Protein AF-A0A2N3CG11-F1 (afdb_monomer)

Solvent-accessible surface area (backbone atoms only — not comparable to full-atom values): 8749 Å² total; per-residue (Å²): 135,83,74,78,97,60,82,81,79,56,89,80,40,38,67,48,102,52,57,43,75,85,62,63,91,71,88,85,71,67,80,48,59,42,81,50,96,24,48,89,48,48,14,12,85,37,55,72,36,34,78,72,66,59,41,52,73,60,90,55,29,26,50,48,26,38,57,56,96,90,48,98,60,67,46,49,39,89,85,48,89,62,59,44,24,61,71,69,74,86,87,80,94,65,51,78,73,48,74,42,80,90,81,72,44,75,39,61,75,48,59,36,56,27,49,65,38,73,29,68,81,87,79,85,89,41,74,92,73,79,46,81,87,84,127

pLDDT: mean 83.87, std 16.81, range [27.7, 98.44]

Sequence (135 aa):
MTGPLHDPLRPGEVELGFDPGDRADAGLAFIGRIRSPWSPGDCPHNVAEARERDGLGSRRRDIIRQSPRHDPGTRGVFALRSPVRPNPVGLSLVRIVSIDAAAGVVEIDATDAFDGTPLLDIKPWKPGADVLPNV

Radius of gyration: 17.0 Å; Cα contacts (8 Å, |Δi|>4): 204; chains: 1; bounding box: 35×49×46 Å

Secondary structure (DSSP, 8-state):
-PPPSSPPPPTT-EE-SS-GGGG-SS-----EE---S--TT---SSTTGGGT----------EEEE--TTSSS-EEGGGS--S-SSS--------EEEEETTTTEEEES---SPTTPEE-------HHHHS-S--

Nearest PDB structures (foldseek):
  3okx-assembly1_B  TM=7.322E-01  e=5.668E-06  Rhodopseudomonas palustris CGA009
  3okx-assembly1_A  TM=6.830E-01  e=7.296E-06  Rhodopseudomonas palustris CGA009
  2nv4-assembly1_B  TM=8.373E-01  e=2.203E-04  Archaeoglobus fulgidus

Structure (mmCIF, N/CA/C/O backbone):
data_AF-A0A2N3CG11-F1
#
_entry.id   AF-A0A2N3CG11-F1
#
loop_
_atom_site.group_PDB
_atom_site.id
_atom_site.type_symbol
_atom_site.label_atom_id
_atom_site.label_alt_id
_atom_site.label_comp_id
_atom_site.label_asym_id
_atom_site.label_entity_id
_atom_site.label_seq_id
_atom_site.pdbx_PDB_ins_code
_atom_site.Cartn_x
_atom_site.Cartn_y
_atom_site.Cartn_z
_atom_site.occupancy
_atom_site.B_iso_or_equiv
_atom_site.auth_seq_id
_atom_site.auth_comp_id
_atom_site.auth_asym_id
_atom_site.auth_atom_id
_atom_site.pdbx_PDB_model_num
ATOM 1 N N . MET A 1 1 ? -12.115 -24.108 20.792 1.00 35.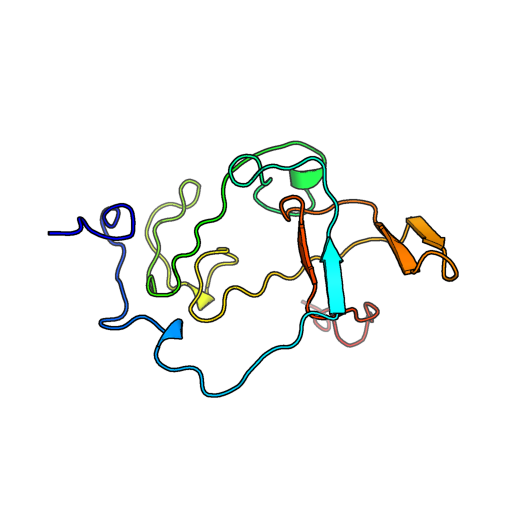19 1 MET A N 1
ATOM 2 C CA . MET A 1 1 ? -12.270 -22.672 21.095 1.00 35.19 1 MET A CA 1
ATOM 3 C C . MET A 1 1 ? -11.052 -21.976 20.521 1.00 35.19 1 MET A C 1
ATOM 5 O O . MET A 1 1 ? -9.958 -22.227 21.005 1.00 35.19 1 MET A O 1
ATOM 9 N N . THR A 1 2 ? -11.202 -21.220 19.439 1.00 40.03 2 THR A N 1
ATOM 10 C CA . THR A 1 2 ? -10.116 -20.396 18.894 1.00 40.03 2 THR A CA 1
ATOM 11 C C . THR A 1 2 ? -10.041 -19.099 19.693 1.00 40.03 2 THR A C 1
ATOM 13 O O . THR A 1 2 ? -11.079 -18.493 19.955 1.00 40.03 2 THR A O 1
ATOM 16 N N . GLY A 1 3 ? -8.836 -18.689 20.099 1.00 37.09 3 GLY A N 1
ATOM 17 C CA . GLY A 1 3 ? -8.618 -17.345 20.640 1.00 37.09 3 GLY A CA 1
ATOM 18 C C . GLY A 1 3 ? -8.896 -16.263 19.584 1.00 37.09 3 GLY A C 1
ATOM 19 O O . GLY A 1 3 ? -9.133 -16.601 18.419 1.00 37.09 3 GLY A O 1
ATOM 20 N N . PRO A 1 4 ? -8.874 -14.972 19.960 1.00 48.78 4 PRO A N 1
ATOM 21 C CA . PRO A 1 4 ? -9.016 -13.892 18.990 1.00 48.78 4 PRO A CA 1
ATOM 22 C C . PRO A 1 4 ? -7.931 -14.002 17.909 1.00 48.78 4 PRO A C 1
ATOM 24 O O . PRO A 1 4 ? -6.776 -14.304 18.201 1.00 48.78 4 PRO A O 1
ATOM 27 N N . LEU A 1 5 ? -8.309 -13.746 16.653 1.00 57.00 5 LEU A N 1
ATOM 28 C CA . LEU A 1 5 ? -7.417 -13.818 15.485 1.00 57.00 5 LEU A CA 1
ATOM 29 C C . LEU A 1 5 ? -6.293 -12.764 15.505 1.00 57.00 5 LEU A C 1
ATOM 31 O O . LEU A 1 5 ? -5.372 -12.826 14.688 1.00 57.00 5 LEU A O 1
ATOM 35 N N . HIS A 1 6 ? -6.385 -11.785 16.406 1.00 65.75 6 HIS A N 1
ATOM 36 C CA . HIS A 1 6 ? -5.568 -10.581 16.437 1.00 65.75 6 HIS A CA 1
ATOM 37 C C . HIS A 1 6 ? -5.262 -10.138 17.871 1.00 65.75 6 HIS A C 1
ATOM 39 O O . HIS A 1 6 ? -6.012 -10.445 18.800 1.00 65.75 6 HIS A O 1
ATOM 45 N N . ASP A 1 7 ? -4.186 -9.361 18.022 1.00 71.88 7 ASP A N 1
ATOM 46 C CA . ASP A 1 7 ? -3.831 -8.698 19.278 1.00 71.88 7 ASP A CA 1
ATOM 47 C C . ASP A 1 7 ? -4.979 -7.812 19.797 1.00 71.88 7 ASP A C 1
ATOM 49 O O . ASP A 1 7 ? -5.669 -7.173 18.990 1.00 71.88 7 ASP A O 1
ATOM 53 N N . PRO A 1 8 ? -5.168 -7.712 21.128 1.00 82.75 8 PRO A N 1
ATOM 54 C CA . PRO A 1 8 ? -6.180 -6.842 21.719 1.00 82.75 8 PRO A CA 1
ATOM 55 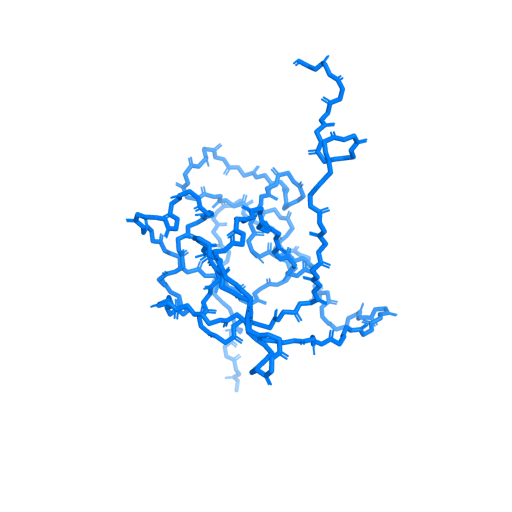C C . PRO A 1 8 ? -5.949 -5.371 21.350 1.00 82.75 8 PRO A C 1
ATOM 57 O O . PRO A 1 8 ? -4.815 -4.927 21.159 1.00 82.75 8 PRO A O 1
ATOM 60 N N . LEU A 1 9 ? -7.037 -4.598 21.288 1.00 86.88 9 LEU A N 1
ATOM 61 C CA . LEU A 1 9 ? -6.966 -3.157 21.038 1.00 86.88 9 LEU A CA 1
ATOM 62 C C . LEU A 1 9 ? -6.115 -2.440 22.081 1.00 86.88 9 LEU A C 1
ATOM 64 O O . LEU A 1 9 ? -6.223 -2.692 23.285 1.00 86.88 9 LEU A O 1
ATOM 68 N N . ARG A 1 10 ? -5.319 -1.475 21.620 1.00 87.88 10 ARG A N 1
ATOM 69 C CA . ARG A 1 10 ? -4.611 -0.560 22.515 1.00 87.88 10 ARG A CA 1
ATOM 70 C C . ARG A 1 10 ? -5.587 0.499 23.050 1.00 87.88 10 ARG A C 1
ATOM 72 O O . ARG A 1 10 ? -6.617 0.761 22.423 1.00 87.88 10 ARG A O 1
ATOM 79 N N . PRO A 1 11 ? -5.288 1.144 24.192 1.00 90.12 11 PRO A N 1
ATOM 80 C CA . PRO A 1 11 ? -6.171 2.149 24.777 1.00 90.12 11 PRO A CA 1
ATOM 81 C C . PRO A 1 11 ? -6.597 3.238 23.779 1.00 90.12 11 PRO A C 1
ATOM 83 O O . PRO A 1 11 ? -5.764 3.909 23.169 1.00 90.12 11 PRO A O 1
ATOM 86 N N . GLY A 1 12 ? -7.913 3.411 23.627 1.00 91.75 12 GLY A N 1
ATOM 87 C CA . GLY A 1 12 ? -8.524 4.398 22.732 1.00 91.75 12 GLY A CA 1
ATOM 88 C C . GLY A 1 12 ? -8.649 3.981 21.260 1.00 91.75 12 GLY A C 1
ATOM 89 O O . GLY A 1 12 ? -9.205 4.759 20.475 1.00 91.75 12 GLY A O 1
ATOM 90 N N . GLU A 1 13 ? -8.169 2.795 20.874 1.00 93.50 13 GLU A N 1
ATOM 91 C CA . GLU A 1 13 ? -8.467 2.219 19.560 1.00 93.50 13 GLU A CA 1
ATOM 92 C C . GLU A 1 13 ? -9.921 1.732 19.483 1.00 93.50 13 GLU A C 1
ATOM 94 O O . GLU A 1 13 ? -10.540 1.420 20.501 1.00 93.50 13 GLU A O 1
ATOM 99 N N . VAL A 1 14 ? -10.486 1.712 18.274 1.00 94.69 14 VAL A N 1
ATOM 100 C CA . VAL A 1 14 ? -11.879 1.313 18.020 1.00 94.69 14 VAL A CA 1
ATOM 101 C C . VAL A 1 14 ? -11.938 0.457 16.761 1.00 94.69 14 VAL A C 1
ATOM 103 O O . VAL A 1 14 ? -11.439 0.866 15.710 1.00 94.69 14 VAL A O 1
ATOM 106 N N . GLU A 1 15 ? -12.577 -0.703 16.873 1.00 93.31 15 GLU A N 1
ATOM 107 C CA . GLU A 1 15 ? -12.906 -1.610 15.769 1.00 93.31 15 GLU A CA 1
ATOM 108 C C . GLU A 1 15 ? -14.250 -1.255 15.121 1.00 93.31 15 GLU A C 1
ATOM 110 O O . GLU A 1 15 ? -15.174 -0.750 15.761 1.00 93.31 15 GLU A O 1
ATOM 115 N N . LEU A 1 16 ? -14.375 -1.572 13.836 1.00 88.62 16 LEU A N 1
ATOM 116 C CA . LEU A 1 16 ? -15.653 -1.838 13.194 1.00 88.62 16 LEU A CA 1
ATOM 117 C C . LEU A 1 16 ? -16.225 -3.130 13.787 1.00 88.62 16 LEU A C 1
ATOM 119 O O . LEU A 1 16 ? -15.513 -4.118 13.923 1.00 88.62 16 LEU A O 1
ATOM 123 N N . GLY A 1 17 ? -17.529 -3.168 14.072 1.00 90.38 17 GLY A N 1
ATOM 124 C CA . GLY A 1 17 ? -18.215 -4.379 14.556 1.00 90.38 17 GLY A CA 1
ATOM 125 C C . GLY A 1 17 ? -18.374 -5.497 13.509 1.00 90.38 17 GLY A C 1
ATOM 126 O O . GLY A 1 17 ? -19.343 -6.249 13.572 1.00 90.38 17 GLY A O 1
ATOM 127 N N . PHE A 1 18 ? -17.503 -5.540 12.498 1.00 89.62 18 PHE A N 1
ATOM 128 C CA . PHE A 1 18 ? -17.428 -6.519 11.413 1.00 89.62 18 PHE A CA 1
ATOM 129 C C . PHE A 1 18 ? -16.057 -6.407 10.720 1.00 89.62 18 PHE A C 1
ATOM 131 O O . PHE A 1 18 ? -15.505 -5.307 10.659 1.00 89.62 18 PHE A O 1
ATOM 138 N N . ASP A 1 19 ? -15.543 -7.494 10.136 1.00 86.94 19 ASP A N 1
ATOM 139 C CA . ASP A 1 19 ? -14.394 -7.416 9.223 1.00 86.94 19 ASP A CA 1
ATOM 140 C C . ASP A 1 19 ? -14.869 -6.914 7.841 1.00 86.94 19 ASP A C 1
ATOM 142 O O . ASP A 1 19 ? -15.747 -7.535 7.231 1.00 86.94 19 ASP A O 1
ATOM 146 N N . PRO A 1 20 ? -14.320 -5.809 7.300 1.00 89.94 20 PRO A N 1
ATOM 147 C CA . PRO A 1 20 ? -14.591 -5.376 5.928 1.00 89.94 20 PRO A CA 1
ATOM 148 C C . PRO A 1 20 ? -14.272 -6.428 4.853 1.00 89.94 20 PRO A C 1
ATOM 150 O O . PRO A 1 20 ? -14.816 -6.356 3.754 1.00 89.94 20 PRO A O 1
ATOM 153 N N . GLY A 1 21 ? -13.413 -7.408 5.143 1.00 83.88 21 GLY A N 1
ATOM 154 C CA . GLY A 1 21 ? -13.123 -8.533 4.257 1.00 83.88 21 GLY A CA 1
ATOM 155 C C . GLY A 1 21 ? -14.297 -9.476 4.017 1.00 83.88 21 GLY A C 1
ATOM 156 O O . GLY A 1 21 ? -14.427 -9.976 2.901 1.00 83.88 21 GLY A O 1
ATOM 157 N N . ASP A 1 22 ? -15.195 -9.627 4.991 1.00 86.88 22 ASP A N 1
ATOM 158 C CA . ASP A 1 22 ? -16.413 -10.440 4.858 1.00 86.88 22 ASP A CA 1
ATOM 159 C C . ASP A 1 22 ? -17.506 -9.735 4.031 1.00 86.88 22 ASP A C 1
ATOM 161 O O . ASP A 1 22 ? -18.562 -10.307 3.757 1.00 86.88 22 ASP A O 1
ATOM 165 N N . ARG A 1 23 ? -17.276 -8.473 3.642 1.00 90.50 23 ARG A N 1
ATOM 166 C CA . ARG A 1 23 ? -18.214 -7.615 2.900 1.00 90.50 23 ARG A CA 1
ATOM 167 C C . ARG A 1 23 ? -17.560 -7.017 1.653 1.00 90.50 23 ARG A C 1
ATOM 169 O O . ARG A 1 23 ? -17.648 -5.820 1.408 1.00 90.50 23 ARG A O 1
ATOM 176 N N . ALA A 1 24 ? -16.856 -7.848 0.890 1.00 88.44 24 ALA A N 1
ATOM 177 C CA . ALA A 1 24 ? -16.189 -7.417 -0.333 1.00 88.44 24 ALA A CA 1
ATOM 178 C C . ALA A 1 24 ? -17.196 -7.118 -1.462 1.00 88.44 24 ALA A C 1
ATOM 180 O O . ALA A 1 24 ? -17.788 -8.034 -2.029 1.00 88.44 24 ALA A O 1
ATOM 181 N N . ASP A 1 25 ? -17.331 -5.842 -1.836 1.00 96.25 25 ASP A N 1
ATOM 182 C CA . ASP A 1 25 ? -18.156 -5.406 -2.976 1.00 96.25 25 ASP A CA 1
ATOM 183 C C . ASP A 1 25 ? -17.524 -5.732 -4.347 1.00 96.25 25 ASP A C 1
ATOM 185 O O . ASP A 1 25 ? -18.208 -5.762 -5.370 1.00 96.25 25 ASP A O 1
ATOM 189 N N . ALA A 1 26 ? -16.204 -5.950 -4.386 1.00 95.75 26 ALA A N 1
ATOM 190 C CA . ALA A 1 26 ? -15.436 -6.220 -5.599 1.00 95.75 26 ALA A CA 1
ATOM 191 C C . ALA A 1 26 ? -14.176 -7.057 -5.312 1.00 95.75 26 ALA A C 1
ATOM 193 O O . ALA A 1 26 ? -13.650 -7.063 -4.198 1.00 95.75 26 ALA A O 1
ATOM 194 N N . GLY A 1 27 ? -13.667 -7.734 -6.345 1.00 91.56 27 GLY A N 1
ATOM 195 C CA . GLY A 1 27 ? -12.383 -8.439 -6.315 1.00 91.56 27 GLY A CA 1
ATOM 196 C C . GLY A 1 27 ? -11.237 -7.601 -6.890 1.00 91.56 27 GLY A C 1
ATOM 197 O O . GLY A 1 27 ? -11.449 -6.753 -7.754 1.00 91.56 27 GLY A O 1
ATOM 198 N N . LEU A 1 28 ? -10.010 -7.882 -6.444 1.00 89.38 28 LEU A N 1
ATOM 199 C CA . LEU A 1 28 ? -8.776 -7.336 -7.015 1.00 89.38 28 LEU A CA 1
ATOM 200 C C . LEU A 1 28 ? -7.935 -8.469 -7.612 1.00 89.38 28 LEU A C 1
ATOM 202 O O . LEU A 1 28 ? -7.849 -9.551 -7.032 1.00 89.38 28 LEU A O 1
ATOM 206 N N . ALA A 1 29 ? -7.287 -8.204 -8.745 1.00 94.12 29 ALA A N 1
ATOM 207 C CA . ALA A 1 29 ? -6.293 -9.092 -9.338 1.00 94.12 29 ALA A CA 1
ATOM 208 C C . ALA A 1 29 ? -4.893 -8.515 -9.100 1.00 94.12 29 ALA A C 1
ATOM 210 O O . ALA A 1 29 ? -4.659 -7.334 -9.351 1.00 94.12 29 ALA A O 1
ATOM 211 N N . PHE A 1 30 ? -3.963 -9.341 -8.623 1.00 94.44 30 PHE A N 1
ATOM 212 C CA . PHE A 1 30 ? -2.575 -8.927 -8.439 1.00 94.44 30 PHE A CA 1
ATOM 213 C C . PHE A 1 30 ? -1.786 -9.130 -9.733 1.00 94.44 30 PHE A C 1
ATOM 215 O O . PHE A 1 30 ? -1.764 -10.228 -10.286 1.00 94.44 30 PHE A O 1
ATOM 222 N N . ILE A 1 31 ? -1.130 -8.068 -10.197 1.00 97.31 31 ILE A N 1
ATOM 223 C CA . ILE A 1 31 ? -0.383 -8.028 -11.464 1.00 97.31 31 ILE A CA 1
ATOM 224 C C . ILE A 1 31 ? 1.097 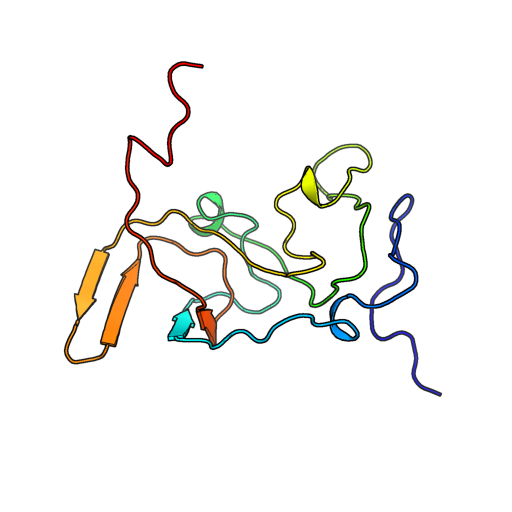-8.409 -11.304 1.00 97.31 31 ILE A C 1
ATOM 226 O O . ILE A 1 31 ? 1.827 -8.493 -12.286 1.00 97.31 31 ILE A O 1
ATOM 230 N N . GLY A 1 32 ? 1.554 -8.636 -10.070 1.00 96.25 32 GLY A N 1
ATOM 231 C CA . GLY A 1 32 ? 2.930 -9.017 -9.766 1.00 96.25 32 GLY A CA 1
ATOM 232 C C . GLY A 1 32 ? 3.175 -9.187 -8.267 1.00 96.25 32 GLY A C 1
ATOM 233 O O . GLY A 1 32 ? 2.239 -9.274 -7.469 1.00 96.25 32 GLY A O 1
ATOM 234 N N . ARG A 1 33 ? 4.451 -9.210 -7.877 1.00 96.19 33 ARG A N 1
ATOM 235 C CA . ARG A 1 33 ? 4.900 -9.193 -6.478 1.00 96.19 33 ARG A CA 1
ATOM 236 C C . ARG A 1 33 ? 6.080 -8.244 -6.327 1.00 96.19 33 ARG A C 1
ATOM 238 O O . ARG A 1 33 ? 6.964 -8.230 -7.180 1.00 96.19 33 ARG A O 1
ATOM 245 N N . ILE A 1 34 ? 6.102 -7.502 -5.229 1.00 95.50 34 ILE A N 1
ATOM 246 C CA . ILE A 1 34 ? 7.271 -6.738 -4.799 1.00 95.50 34 ILE A CA 1
ATOM 247 C C . ILE A 1 34 ? 8.287 -7.731 -4.228 1.00 95.50 34 ILE A C 1
ATOM 249 O O . ILE A 1 34 ? 7.917 -8.620 -3.460 1.00 95.50 34 ILE A O 1
ATOM 253 N N . ARG A 1 35 ? 9.557 -7.580 -4.615 1.00 95.38 35 ARG A N 1
ATOM 254 C CA . ARG A 1 35 ? 10.688 -8.246 -3.960 1.00 95.38 35 ARG A CA 1
ATOM 255 C C . ARG A 1 35 ? 11.422 -7.232 -3.096 1.00 95.38 35 ARG A C 1
ATOM 257 O O . ARG A 1 35 ? 11.676 -6.128 -3.573 1.00 95.38 35 ARG A O 1
ATOM 264 N N . SER A 1 36 ? 11.750 -7.581 -1.859 1.00 91.38 36 SER A N 1
ATOM 265 C CA . SER A 1 36 ? 12.440 -6.674 -0.932 1.00 91.38 36 SER A CA 1
ATOM 266 C C . SER A 1 36 ? 13.274 -7.455 0.094 1.00 91.38 36 SER A C 1
ATOM 268 O O . SER A 1 36 ? 13.106 -8.665 0.222 1.00 91.38 36 SER A O 1
ATOM 270 N N . PRO A 1 37 ? 14.198 -6.810 0.831 1.00 89.62 37 PRO A N 1
ATOM 271 C CA . PRO A 1 37 ? 14.914 -7.466 1.927 1.00 89.62 37 PRO A CA 1
ATOM 272 C C . PRO A 1 37 ? 14.078 -7.566 3.218 1.00 89.62 37 PRO A C 1
ATOM 274 O O . PRO A 1 37 ? 14.555 -8.115 4.211 1.00 89.62 37 PRO A O 1
ATOM 277 N N . TRP A 1 38 ? 12.860 -7.01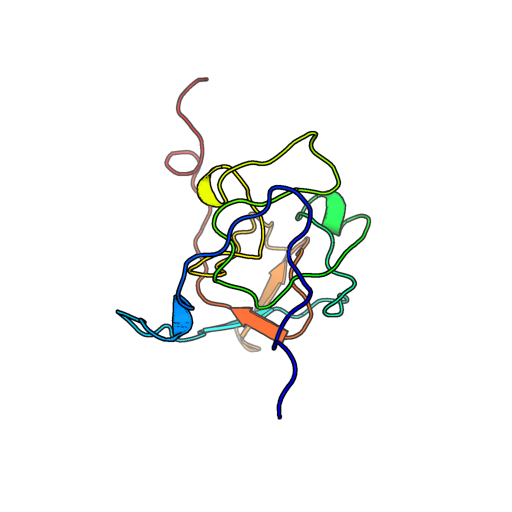3 3.243 1.00 86.38 38 TRP A N 1
ATOM 278 C CA . TRP A 1 38 ? 12.066 -6.856 4.461 1.00 86.38 38 TRP A CA 1
ATOM 279 C C . TRP A 1 38 ? 11.190 -8.077 4.734 1.00 86.38 38 TRP A C 1
ATOM 281 O O . TRP A 1 38 ? 10.433 -8.529 3.876 1.00 86.38 38 TRP A O 1
ATOM 291 N N . SER A 1 39 ? 11.226 -8.571 5.969 1.00 82.56 39 SER A N 1
ATOM 292 C CA . SER A 1 39 ? 10.273 -9.581 6.444 1.00 82.56 39 SER A CA 1
ATOM 293 C C . SER A 1 39 ?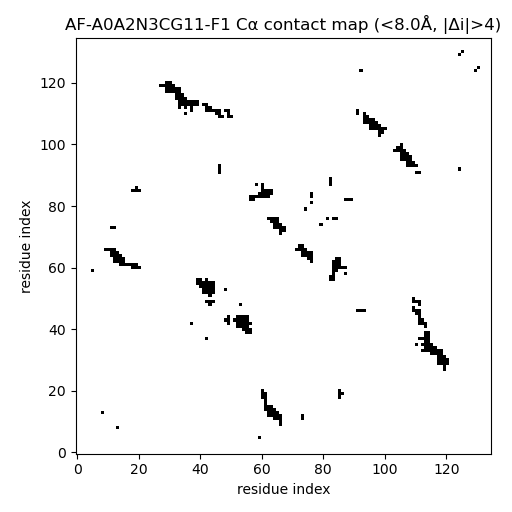 8.991 -8.923 6.975 1.00 82.56 39 SER A C 1
ATOM 295 O O . SER A 1 39 ? 9.038 -7.763 7.385 1.00 82.56 39 SER A O 1
ATOM 297 N N . PRO A 1 40 ? 7.848 -9.635 7.051 1.00 70.69 40 PRO A N 1
ATOM 298 C CA . PRO A 1 40 ? 6.673 -9.167 7.789 1.00 70.69 40 PRO A CA 1
ATOM 299 C C . PRO A 1 40 ? 7.026 -8.974 9.274 1.00 70.69 40 PRO A C 1
ATOM 301 O O . PRO A 1 40 ? 7.054 -9.929 10.045 1.00 70.69 40 PRO A O 1
ATOM 304 N N . GLY A 1 41 ? 7.364 -7.745 9.663 1.00 68.19 41 GLY A N 1
ATOM 305 C CA . GLY A 1 41 ? 8.005 -7.473 10.958 1.00 68.19 41 GLY A CA 1
ATOM 306 C C . GLY A 1 41 ? 9.085 -6.408 10.906 1.00 68.19 41 GLY A C 1
ATOM 307 O O . GLY A 1 41 ? 9.184 -5.597 11.817 1.00 68.19 41 GLY A O 1
ATOM 308 N N . ASP A 1 42 ? 9.773 -6.358 9.777 1.00 75.69 42 ASP A N 1
ATOM 309 C CA . ASP A 1 42 ? 10.973 -5.572 9.488 1.00 75.69 42 ASP A CA 1
ATOM 310 C C . ASP A 1 42 ? 10.673 -4.541 8.378 1.00 75.69 42 ASP A C 1
ATOM 312 O O . ASP A 1 42 ? 11.522 -4.182 7.569 1.00 75.69 42 ASP A O 1
ATOM 316 N N . CYS A 1 43 ? 9.405 -4.129 8.262 1.00 74.12 43 CYS A N 1
ATOM 317 C CA . CYS A 1 43 ? 8.936 -3.204 7.232 1.00 74.12 43 CYS A CA 1
ATOM 318 C C . CYS A 1 43 ? 9.144 -1.755 7.691 1.00 74.12 43 CYS A C 1
ATOM 320 O O . CYS A 1 43 ? 8.405 -1.324 8.570 1.00 74.12 43 CYS A O 1
ATOM 322 N N . PRO A 1 44 ? 10.077 -0.983 7.122 1.00 74.25 44 PRO A N 1
ATOM 323 C CA . PRO A 1 44 ? 10.250 0.426 7.481 1.00 74.25 44 PRO A CA 1
ATOM 324 C C . PRO A 1 44 ? 8.924 1.185 7.313 1.00 74.25 44 PRO A C 1
ATOM 326 O O . PRO A 1 44 ? 8.191 0.939 6.355 1.00 74.25 44 PRO A O 1
ATOM 329 N N . HIS A 1 45 ? 8.584 2.103 8.219 1.00 69.38 45 HIS A N 1
ATOM 330 C CA . HIS A 1 45 ? 7.235 2.683 8.278 1.00 69.38 45 HIS A CA 1
ATOM 331 C C . HIS A 1 45 ? 6.864 3.576 7.077 1.00 69.38 45 HIS A C 1
ATOM 333 O O . HIS A 1 45 ? 5.704 3.978 6.948 1.00 69.38 45 HIS A O 1
ATOM 339 N N . ASN A 1 46 ? 7.828 3.939 6.226 1.00 68.44 46 ASN A N 1
ATOM 340 C CA . ASN A 1 46 ? 7.624 4.698 4.991 1.00 68.44 46 ASN A CA 1
ATOM 341 C C . ASN A 1 46 ? 8.830 4.563 4.036 1.00 68.44 46 ASN A C 1
ATOM 343 O O . ASN A 1 46 ? 9.933 4.257 4.473 1.00 68.44 46 ASN A O 1
ATOM 347 N N . VAL A 1 47 ? 8.671 4.888 2.748 1.00 54.19 47 VAL A N 1
ATOM 348 C CA . VAL A 1 47 ? 9.758 4.828 1.739 1.00 54.19 47 VAL A CA 1
ATOM 349 C C . VAL A 1 47 ? 11.024 5.661 2.015 1.00 54.19 47 VAL A C 1
ATOM 351 O O . VAL A 1 47 ? 12.058 5.374 1.414 1.00 54.19 47 VAL A O 1
ATOM 354 N N . ALA A 1 48 ? 10.985 6.694 2.866 1.00 56.47 48 ALA A N 1
ATOM 355 C CA . ALA A 1 48 ? 12.205 7.414 3.250 1.00 56.47 48 ALA A CA 1
ATOM 356 C C . ALA A 1 48 ? 12.965 6.619 4.319 1.00 56.47 48 ALA A C 1
ATOM 358 O O . ALA A 1 48 ? 14.140 6.317 4.137 1.00 56.47 48 ALA A O 1
ATOM 359 N N . GLU A 1 49 ? 12.249 6.166 5.346 1.00 57.59 49 GLU A N 1
ATOM 360 C CA . GLU A 1 49 ? 12.726 5.201 6.341 1.00 57.59 49 GLU A CA 1
ATOM 361 C C . GLU A 1 49 ? 13.100 3.849 5.710 1.00 57.59 49 GLU A C 1
ATOM 363 O O . GLU A 1 49 ? 13.915 3.112 6.247 1.00 57.59 49 GLU A O 1
ATOM 368 N N . ALA A 1 50 ? 12.604 3.524 4.513 1.00 52.19 50 ALA A N 1
ATOM 369 C CA . ALA A 1 50 ? 13.028 2.340 3.769 1.00 52.19 50 ALA A CA 1
ATOM 370 C C . ALA A 1 50 ? 14.457 2.391 3.237 1.00 52.19 50 ALA A C 1
ATOM 372 O O . ALA A 1 50 ? 14.976 1.389 2.748 1.00 52.19 50 ALA A O 1
ATOM 373 N N . ARG A 1 51 ? 15.111 3.541 3.373 1.00 43.53 51 ARG A N 1
ATOM 374 C CA . ARG A 1 51 ? 16.549 3.682 3.179 1.00 43.53 51 ARG A CA 1
ATOM 375 C C . ARG A 1 51 ? 17.319 3.445 4.497 1.00 43.53 51 ARG A C 1
ATOM 377 O O . ARG A 1 51 ? 18.544 3.472 4.467 1.00 43.53 51 ARG A O 1
ATOM 384 N N . GLU A 1 52 ? 16.619 3.210 5.624 1.00 39.09 52 GLU A N 1
ATOM 385 C CA . GLU A 1 52 ? 17.138 3.343 7.004 1.00 39.09 52 GLU A CA 1
ATOM 386 C C . GLU A 1 52 ? 16.639 2.325 8.092 1.00 39.09 52 GLU A C 1
ATOM 388 O O . GLU A 1 52 ? 17.413 2.148 9.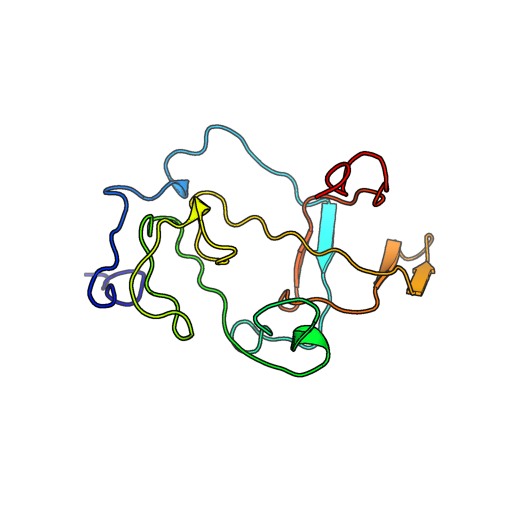029 1.00 39.09 52 GLU A O 1
ATOM 393 N N . ARG A 1 53 ? 15.480 1.617 7.967 1.00 38.97 53 ARG A N 1
ATOM 394 C CA . ARG A 1 53 ? 14.752 0.705 8.943 1.00 38.97 53 ARG A CA 1
ATOM 395 C C . ARG A 1 53 ? 13.792 1.397 9.961 1.00 38.97 53 ARG A C 1
ATOM 397 O O . ARG A 1 53 ? 14.042 2.548 10.291 1.00 38.97 53 ARG A O 1
ATOM 404 N N . ASP A 1 54 ? 12.696 0.804 10.505 1.00 27.70 54 ASP A N 1
ATOM 405 C CA . ASP A 1 54 ? 12.186 -0.603 10.606 1.00 27.70 54 ASP A CA 1
ATOM 406 C C . ASP A 1 54 ? 10.695 -0.714 11.088 1.00 27.70 54 ASP A C 1
ATOM 408 O O . ASP A 1 54 ? 10.248 0.150 11.835 1.00 27.70 54 ASP A O 1
ATOM 412 N N . GLY A 1 55 ? 9.973 -1.839 10.848 1.00 36.91 55 GLY A N 1
ATOM 413 C CA . GLY A 1 55 ? 8.778 -2.233 11.664 1.00 36.91 55 GLY A CA 1
ATOM 414 C C . GLY A 1 55 ? 7.376 -2.587 11.054 1.00 36.91 55 GLY A C 1
ATOM 415 O O . GLY A 1 55 ? 6.565 -1.726 10.719 1.00 36.91 55 GLY A O 1
ATOM 416 N N . LEU A 1 56 ? 7.031 -3.887 11.121 1.00 41.19 56 LEU A N 1
ATOM 417 C CA . LEU A 1 56 ? 5.734 -4.636 11.098 1.00 41.19 56 LEU A CA 1
ATOM 418 C C . LEU A 1 56 ? 4.418 -4.018 10.534 1.00 41.19 56 LEU A C 1
ATOM 420 O O . LEU A 1 56 ? 3.821 -3.109 11.110 1.00 41.19 56 LEU A O 1
ATOM 424 N N . GLY A 1 57 ? 3.828 -4.692 9.530 1.00 49.31 57 GLY A N 1
ATOM 425 C CA . GLY A 1 57 ? 2.434 -4.506 9.080 1.00 49.31 57 GLY A CA 1
ATOM 426 C C . GLY A 1 57 ? 1.487 -5.648 9.499 1.00 49.31 57 GLY A C 1
ATOM 427 O O . GLY A 1 57 ? 1.813 -6.822 9.334 1.00 49.31 57 GLY A O 1
ATOM 428 N N . SER A 1 58 ? 0.295 -5.319 10.016 1.00 58.09 58 SER A N 1
ATOM 429 C CA . SER A 1 58 ? -0.735 -6.290 10.445 1.00 58.09 58 SER A CA 1
ATOM 430 C C . SER A 1 58 ? -1.828 -6.499 9.386 1.00 58.09 58 SER A C 1
ATOM 432 O O . SER A 1 58 ? -2.174 -5.573 8.659 1.00 58.09 58 SER A O 1
ATOM 434 N N . ARG A 1 59 ? -2.413 -7.708 9.328 1.00 67.56 59 ARG A N 1
ATOM 435 C CA . ARG A 1 59 ? -3.512 -8.075 8.403 1.00 67.56 59 ARG A CA 1
ATOM 436 C C . ARG A 1 59 ? -4.902 -7.568 8.819 1.00 67.56 59 ARG A C 1
ATOM 438 O O . ARG A 1 59 ? -5.862 -7.803 8.093 1.00 67.56 59 ARG A O 1
ATOM 445 N N . ARG A 1 60 ? -5.013 -6.904 9.972 1.00 82.56 60 ARG A N 1
ATOM 446 C CA . ARG A 1 60 ? -6.244 -6.280 10.483 1.00 82.56 60 ARG A CA 1
ATOM 447 C C . ARG A 1 60 ? -6.863 -5.307 9.466 1.00 82.56 60 ARG A C 1
ATOM 449 O O . ARG A 1 60 ? -6.151 -4.500 8.868 1.00 82.56 60 ARG A O 1
ATOM 456 N N . ARG A 1 61 ? -8.193 -5.334 9.328 1.00 87.88 61 ARG A N 1
ATOM 457 C CA . ARG A 1 61 ? -8.974 -4.442 8.436 1.00 87.88 61 ARG A CA 1
ATOM 458 C C . ARG A 1 61 ? -10.066 -3.647 9.161 1.00 87.88 61 ARG A C 1
ATOM 460 O O . ARG A 1 61 ? -10.575 -2.660 8.641 1.00 87.88 61 ARG A O 1
ATOM 467 N N . ASP A 1 62 ? -10.395 -4.070 10.369 1.00 91.81 62 ASP A N 1
ATOM 468 C CA . ASP A 1 62 ? -11.464 -3.613 11.254 1.00 91.81 62 ASP A CA 1
ATOM 469 C C . ASP A 1 62 ? -11.135 -2.334 12.049 1.00 91.81 62 ASP A C 1
ATOM 471 O O . ASP A 1 62 ? -12.048 -1.573 12.354 1.00 91.81 62 ASP A O 1
ATOM 475 N N . ILE A 1 63 ? -9.874 -2.039 12.396 1.00 91.75 63 ILE A N 1
ATOM 476 C CA . ILE A 1 63 ? -9.569 -0.887 13.274 1.00 91.75 63 ILE A CA 1
ATOM 477 C C . ILE A 1 63 ? -9.794 0.469 12.569 1.00 91.75 63 ILE A C 1
ATOM 479 O O . ILE A 1 63 ? -8.956 0.935 11.789 1.00 91.75 63 ILE A O 1
ATOM 483 N N . ILE A 1 64 ? -10.894 1.155 12.904 1.00 94.62 64 ILE A N 1
ATOM 484 C CA . ILE A 1 64 ? -11.293 2.453 12.328 1.00 94.62 64 ILE A CA 1
ATOM 485 C C . ILE A 1 64 ? -10.674 3.657 13.054 1.00 94.62 64 ILE A C 1
ATOM 487 O O . ILE A 1 64 ? -10.454 4.701 12.435 1.00 94.62 64 ILE A O 1
ATOM 491 N N . ARG A 1 65 ? -10.348 3.524 14.346 1.00 95.19 65 ARG A N 1
ATOM 492 C CA . ARG A 1 65 ? -9.633 4.540 15.139 1.00 95.19 65 ARG A CA 1
ATOM 493 C C . ARG A 1 65 ? -8.398 3.910 15.762 1.00 95.19 65 ARG A C 1
ATOM 495 O O . ARG A 1 65 ? -8.519 2.919 16.469 1.00 95.19 65 ARG A O 1
ATOM 502 N N . GLN A 1 66 ? -7.231 4.479 15.495 1.00 92.12 66 GLN A N 1
ATOM 503 C CA . GLN A 1 66 ? -5.936 3.866 15.789 1.00 92.12 66 GLN A CA 1
ATOM 504 C C . GLN A 1 66 ? -5.078 4.772 16.670 1.00 92.12 66 GLN A C 1
ATOM 506 O O . GLN A 1 66 ? -5.265 5.992 16.682 1.00 92.12 66 GLN A O 1
ATOM 511 N N . SER A 1 67 ? -4.134 4.159 17.384 1.00 91.06 67 SER A N 1
ATOM 512 C CA . SER A 1 67 ? -3.190 4.804 18.304 1.00 91.06 67 SER A CA 1
ATOM 513 C C . SER A 1 67 ? -1.753 4.643 17.772 1.00 91.06 67 SER 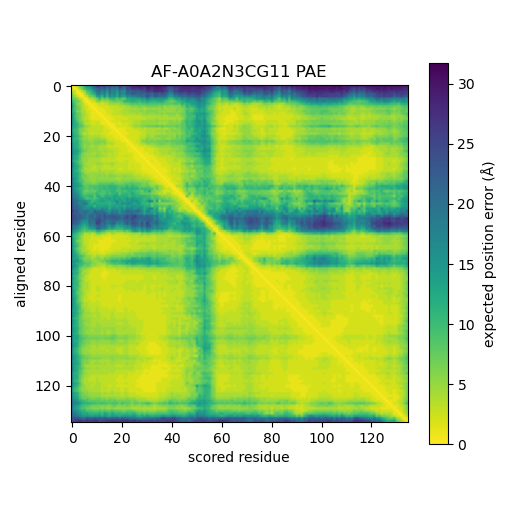A C 1
ATOM 515 O O . SER A 1 67 ? -1.087 3.650 18.083 1.00 91.06 67 SER A O 1
ATOM 517 N N . PRO A 1 68 ? -1.261 5.513 16.867 1.00 84.75 68 PRO A N 1
ATOM 518 C CA . PRO A 1 68 ? 0.085 5.375 16.308 1.00 84.75 68 PRO A CA 1
ATOM 519 C C . PRO A 1 68 ? 1.147 5.501 17.407 1.00 84.75 68 PRO A C 1
ATOM 521 O O . PRO A 1 68 ? 1.031 6.344 18.287 1.00 84.75 68 PRO A O 1
ATOM 524 N N . ARG A 1 69 ? 2.215 4.692 17.360 1.00 79.62 69 ARG A N 1
ATOM 525 C CA . ARG A 1 69 ? 3.249 4.703 18.418 1.00 79.62 69 ARG A CA 1
ATOM 526 C C . ARG A 1 69 ? 4.032 6.023 18.510 1.00 79.62 69 ARG A C 1
ATOM 528 O O . ARG A 1 69 ? 4.618 6.295 19.551 1.00 79.62 69 ARG A O 1
ATOM 535 N N . HIS A 1 70 ? 4.031 6.818 17.439 1.00 76.12 70 HIS A N 1
ATOM 536 C CA . HIS A 1 70 ? 4.853 8.023 17.274 1.00 76.12 70 HIS A CA 1
ATOM 537 C C . HIS A 1 70 ? 4.038 9.331 17.260 1.00 76.12 70 HIS A C 1
ATOM 539 O O . HIS A 1 70 ? 4.603 10.392 17.017 1.00 76.12 70 HIS A O 1
ATOM 545 N N . ASP A 1 71 ? 2.724 9.274 17.501 1.00 76.69 71 ASP A N 1
ATOM 546 C CA . ASP A 1 71 ? 1.824 10.434 17.457 1.00 76.69 71 ASP A CA 1
ATOM 547 C C . ASP A 1 71 ? 0.943 10.451 18.720 1.00 76.69 71 ASP A C 1
ATOM 549 O O . ASP A 1 71 ? 0.234 9.473 18.970 1.00 76.69 71 ASP A O 1
ATOM 553 N N . PRO A 1 72 ? 0.983 11.506 19.558 1.00 82.81 72 PRO A N 1
ATOM 554 C CA . PRO A 1 72 ? 0.212 11.543 20.792 1.00 82.81 72 PRO A CA 1
ATOM 555 C C . PRO A 1 72 ? -1.298 11.547 20.524 1.00 82.81 72 PRO A C 1
ATOM 557 O O . PRO A 1 72 ? -1.867 12.481 19.955 1.00 82.81 72 PRO A O 1
ATOM 560 N N . GLY A 1 73 ? -1.968 10.514 21.032 1.00 88.75 73 GLY A N 1
ATOM 561 C CA . GLY A 1 73 ? -3.414 10.364 20.959 1.00 88.75 73 GLY A CA 1
ATOM 562 C C . GLY A 1 73 ? -3.851 9.375 19.884 1.00 88.75 73 GLY A C 1
ATOM 563 O O . GLY A 1 73 ? -3.184 8.389 19.595 1.00 88.75 73 GLY A O 1
ATOM 564 N N . THR A 1 74 ? -5.056 9.580 19.362 1.00 93.94 74 THR A N 1
ATOM 565 C CA . THR A 1 74 ? -5.770 8.577 18.562 1.00 93.94 74 THR A CA 1
ATOM 566 C C . THR A 1 74 ? -6.515 9.249 17.418 1.00 93.94 74 THR A C 1
ATOM 568 O O . THR A 1 74 ? -7.274 10.197 17.637 1.00 93.94 74 THR A O 1
ATOM 571 N N . ARG A 1 75 ? -6.320 8.754 16.190 1.00 95.12 75 ARG A N 1
ATOM 572 C CA . ARG A 1 75 ? -6.895 9.330 14.961 1.00 95.12 75 ARG A CA 1
ATOM 573 C C . ARG A 1 75 ? -7.700 8.292 14.185 1.00 95.12 75 ARG A C 1
ATOM 575 O O . ARG A 1 75 ? -7.481 7.090 14.322 1.00 95.12 75 ARG A O 1
ATOM 582 N N . GLY A 1 76 ? -8.647 8.759 13.373 1.00 95.50 76 GLY A N 1
ATOM 583 C CA . GLY A 1 76 ? -9.337 7.894 12.415 1.00 95.50 76 GLY A CA 1
ATOM 584 C C . GLY A 1 76 ? -8.360 7.380 11.356 1.00 95.50 76 GLY A C 1
ATOM 585 O O . GLY A 1 76 ? -7.487 8.126 10.918 1.00 95.50 76 GLY A O 1
ATOM 586 N N . VAL A 1 77 ? -8.513 6.130 10.916 1.00 93.12 77 VAL A N 1
ATOM 587 C CA . VAL A 1 77 ? -7.608 5.471 9.954 1.00 93.12 77 VAL A CA 1
ATOM 588 C C . VAL A 1 77 ? -7.429 6.251 8.644 1.00 93.12 77 VAL A C 1
ATOM 590 O O . VAL A 1 77 ? -6.346 6.254 8.063 1.00 93.12 77 VAL A O 1
ATOM 593 N N . PHE A 1 78 ? -8.458 6.975 8.197 1.00 95.19 78 PHE A N 1
ATOM 594 C CA . PHE A 1 78 ? -8.400 7.797 6.984 1.00 95.19 78 PHE A CA 1
ATOM 595 C C . PHE A 1 78 ? -7.589 9.094 7.146 1.00 95.19 78 PHE A C 1
ATOM 597 O O . PHE A 1 78 ? -7.148 9.648 6.146 1.00 95.19 78 PHE A O 1
ATOM 604 N N . ALA A 1 79 ? -7.324 9.535 8.381 1.00 94.62 79 ALA A N 1
ATOM 605 C CA . ALA A 1 79 ? -6.388 10.621 8.687 1.00 94.62 79 ALA A CA 1
ATOM 606 C C . ALA A 1 79 ? -4.933 10.126 8.850 1.00 94.62 79 ALA A C 1
ATOM 608 O O . ALA A 1 79 ? -4.052 10.903 9.206 1.00 94.62 79 ALA A O 1
ATOM 609 N N . LEU A 1 80 ? -4.682 8.832 8.621 1.00 90.44 80 LEU A N 1
ATOM 610 C CA . LEU A 1 80 ? -3.386 8.171 8.767 1.00 90.44 80 LEU A CA 1
ATOM 611 C C . LEU A 1 80 ? -2.992 7.451 7.469 1.00 90.44 80 LEU A C 1
ATOM 613 O O . LEU A 1 80 ? -3.840 7.073 6.656 1.00 90.44 80 LEU A O 1
ATOM 617 N N . ARG A 1 81 ? -1.695 7.156 7.326 1.00 89.06 81 ARG A N 1
ATOM 618 C CA . ARG A 1 81 ? -1.145 6.242 6.303 1.00 89.06 81 ARG A CA 1
ATOM 619 C C . ARG A 1 81 ? -0.885 4.827 6.842 1.00 89.06 81 ARG A C 1
ATOM 621 O O . ARG A 1 81 ? -0.065 4.102 6.301 1.00 89.06 81 ARG A O 1
ATOM 628 N N . SER A 1 82 ? -1.577 4.442 7.918 1.00 87.06 82 SER A N 1
ATOM 629 C CA . SER A 1 82 ? -1.446 3.112 8.532 1.00 87.06 82 SER A CA 1
ATOM 630 C C . SER A 1 82 ? -1.704 1.985 7.517 1.00 87.06 82 SER A C 1
ATOM 632 O O . SER A 1 82 ? -2.636 2.141 6.718 1.00 87.06 82 SER A O 1
ATOM 634 N N . PRO A 1 83 ? -0.954 0.862 7.568 1.00 85.06 83 PRO A N 1
ATOM 635 C CA . PRO A 1 83 ? -1.220 -0.329 6.757 1.00 85.06 83 PRO A CA 1
ATOM 636 C C . PRO A 1 83 ? -2.484 -1.082 7.207 1.00 85.06 83 PRO A C 1
ATOM 638 O O . PRO A 1 83 ? -3.113 -1.764 6.402 1.00 85.06 83 PRO A O 1
ATOM 641 N N . VAL A 1 84 ? -2.898 -0.922 8.470 1.00 88.31 84 VAL A N 1
ATOM 642 C CA . VAL A 1 84 ? -4.164 -1.457 8.994 1.00 88.31 84 VAL A CA 1
ATOM 643 C C . VAL A 1 84 ? -5.298 -0.577 8.473 1.00 88.31 84 VAL A C 1
ATOM 645 O O . VAL A 1 84 ? -5.450 0.558 8.926 1.00 88.31 84 VAL A O 1
ATOM 648 N N . ARG A 1 85 ? -6.070 -1.062 7.492 1.00 91.81 85 ARG A N 1
ATOM 649 C CA . ARG A 1 85 ? -7.161 -0.314 6.833 1.00 91.81 85 ARG A CA 1
ATOM 650 C C . ARG A 1 85 ? -8.274 -1.257 6.359 1.00 91.81 85 ARG A C 1
ATOM 652 O O . ARG A 1 85 ? -7.956 -2.380 5.973 1.00 91.81 85 ARG A O 1
ATOM 659 N N . PRO A 1 86 ? -9.529 -0.779 6.224 1.00 92.94 86 PRO A N 1
ATOM 660 C CA . PRO A 1 86 ? -10.623 -1.552 5.624 1.00 92.94 86 PRO A CA 1
ATOM 661 C C . PRO A 1 86 ? -10.279 -2.171 4.268 1.00 92.94 86 PRO A C 1
ATOM 663 O O . PRO A 1 86 ? -10.601 -3.330 4.026 1.00 92.94 86 PRO A O 1
ATOM 666 N N . ASN A 1 87 ? -9.544 -1.440 3.427 1.00 92.62 87 ASN A N 1
ATOM 667 C CA . ASN A 1 87 ? -8.860 -1.971 2.250 1.00 92.62 87 ASN A CA 1
ATOM 668 C C . ASN A 1 87 ? -7.358 -1.659 2.398 1.00 92.62 87 ASN A C 1
ATOM 670 O O . ASN A 1 87 ? -6.989 -0.486 2.279 1.00 92.62 87 ASN A O 1
ATOM 674 N N . PRO A 1 88 ? -6.499 -2.653 2.708 1.00 90.56 88 PRO A N 1
ATOM 675 C CA . PRO A 1 88 ? -5.081 -2.445 3.020 1.00 90.56 88 PRO A CA 1
ATOM 676 C C . PRO A 1 88 ? -4.248 -2.246 1.743 1.00 90.56 88 PRO A C 1
ATOM 678 O O . PRO A 1 88 ? -3.427 -3.078 1.366 1.00 90.56 88 PRO A O 1
ATOM 681 N N . VAL A 1 89 ? -4.496 -1.135 1.048 1.00 91.75 89 VAL A N 1
ATOM 682 C CA . VAL A 1 89 ? -3.761 -0.716 -0.152 1.00 91.75 89 VAL A CA 1
ATOM 683 C C . VAL A 1 89 ? -2.692 0.299 0.250 1.00 91.75 89 VAL A C 1
ATOM 685 O O . VAL A 1 89 ? -3.015 1.385 0.735 1.00 91.75 89 VAL A O 1
ATOM 688 N N . GLY A 1 90 ? -1.424 -0.068 0.057 1.00 90.56 90 GLY A N 1
ATOM 689 C CA . GLY A 1 90 ? -0.279 0.838 0.174 1.00 90.56 90 GLY A CA 1
ATOM 690 C C . GLY A 1 90 ? -0.063 1.659 -1.101 1.00 90.56 90 GLY A C 1
ATOM 691 O O . GLY A 1 90 ? -0.500 1.265 -2.183 1.00 90.56 90 GLY A O 1
ATOM 692 N N . LEU A 1 91 ? 0.620 2.798 -0.974 1.00 93.06 91 LEU A N 1
ATOM 693 C CA . LEU A 1 91 ? 1.012 3.653 -2.094 1.00 93.06 91 LEU A CA 1
ATOM 694 C C . LEU A 1 91 ? 2.407 4.228 -1.835 1.00 93.06 91 LEU A C 1
ATOM 696 O O . LEU A 1 91 ? 2.611 4.942 -0.853 1.00 93.06 91 LEU A O 1
ATOM 700 N N . SER A 1 92 ? 3.326 3.965 -2.760 1.00 91.56 92 SER A N 1
ATOM 701 C CA . SER A 1 92 ? 4.737 4.339 -2.663 1.00 91.56 92 SER A CA 1
ATOM 702 C C . SER A 1 92 ? 5.129 5.123 -3.920 1.00 91.56 92 SER A C 1
ATOM 704 O O . SER A 1 92 ? 4.958 4.629 -5.034 1.00 91.56 92 SER A O 1
ATOM 706 N N . LEU A 1 93 ? 5.653 6.345 -3.762 1.00 94.12 93 LEU A N 1
ATOM 707 C CA . LEU A 1 93 ? 6.284 7.086 -4.861 1.00 94.12 93 LEU A CA 1
ATOM 708 C C . LEU A 1 93 ? 7.768 6.717 -4.898 1.00 94.12 93 LEU A C 1
ATOM 710 O O . LEU A 1 93 ? 8.495 6.994 -3.945 1.00 94.12 93 LEU A O 1
ATOM 714 N N . VAL A 1 94 ? 8.197 6.093 -5.992 1.00 95.00 94 VAL A N 1
ATOM 715 C CA . VAL A 1 94 ? 9.529 5.491 -6.142 1.00 95.00 94 VAL A CA 1
ATOM 716 C C . VAL A 1 94 ? 10.171 5.918 -7.458 1.00 95.00 94 VAL A C 1
ATOM 718 O O . VAL A 1 94 ? 9.478 6.270 -8.417 1.00 95.00 94 VAL A O 1
ATOM 721 N N . ARG A 1 95 ? 11.502 5.879 -7.528 1.00 96.50 95 ARG A N 1
ATOM 722 C CA . ARG A 1 95 ? 12.253 6.072 -8.772 1.00 96.50 95 ARG A CA 1
ATOM 723 C C . ARG A 1 95 ? 12.534 4.713 -9.397 1.00 96.50 95 ARG A C 1
ATOM 725 O O . ARG A 1 95 ? 13.079 3.838 -8.732 1.00 96.50 95 ARG A O 1
ATOM 732 N N . ILE A 1 96 ? 12.226 4.568 -10.683 1.00 97.88 96 ILE A N 1
ATOM 733 C CA . ILE A 1 96 ? 12.682 3.422 -11.476 1.00 97.88 96 ILE A CA 1
ATOM 734 C C . ILE A 1 96 ? 14.203 3.525 -11.645 1.00 97.88 96 ILE A C 1
ATOM 736 O O . ILE A 1 96 ? 14.707 4.555 -12.095 1.00 97.88 96 ILE A O 1
ATOM 740 N N . VAL A 1 97 ? 14.913 2.463 -11.273 1.00 98.12 97 VAL A N 1
ATOM 741 C CA . VAL A 1 97 ? 16.367 2.311 -11.426 1.00 98.12 97 VAL A CA 1
ATOM 742 C C . VAL A 1 97 ? 16.681 1.643 -12.764 1.00 98.12 97 VAL A C 1
ATOM 744 O O . VAL A 1 97 ? 17.503 2.144 -13.529 1.00 98.12 97 VAL A O 1
ATOM 747 N N . SER A 1 98 ? 15.985 0.548 -13.076 1.00 98.44 98 SER A N 1
ATOM 748 C CA . SER A 1 98 ? 16.135 -0.205 -14.322 1.00 98.44 98 SER A CA 1
ATOM 749 C C . SER A 1 98 ? 14.823 -0.900 -14.717 1.00 98.44 98 SER A C 1
ATOM 751 O O . SER A 1 98 ? 13.902 -1.042 -13.906 1.00 98.44 98 SER A O 1
ATOM 753 N N . ILE A 1 99 ? 14.714 -1.307 -15.985 1.00 98.31 99 ILE A N 1
ATOM 754 C CA . ILE A 1 99 ? 13.598 -2.108 -16.506 1.00 98.31 99 ILE A CA 1
ATOM 755 C C . ILE A 1 99 ? 14.176 -3.240 -17.356 1.00 98.31 99 ILE A C 1
ATOM 757 O O . ILE A 1 99 ? 14.772 -2.983 -18.401 1.00 98.31 99 ILE A O 1
ATOM 761 N N . ASP A 1 100 ? 13.935 -4.482 -16.945 1.00 98.12 100 ASP A N 1
ATOM 762 C CA . ASP A 1 100 ? 14.104 -5.671 -17.777 1.00 98.12 100 ASP A CA 1
ATOM 763 C C . ASP A 1 100 ? 12.718 -6.159 -18.218 1.00 98.12 100 ASP A C 1
ATOM 765 O O . ASP A 1 100 ? 12.007 -6.871 -17.503 1.00 98.12 100 ASP A O 1
ATOM 769 N N . ALA A 1 101 ? 12.322 -5.751 -19.423 1.00 96.75 101 ALA A N 1
ATOM 770 C CA . ALA A 1 101 ? 11.038 -6.123 -20.003 1.00 96.75 101 ALA A CA 1
ATOM 771 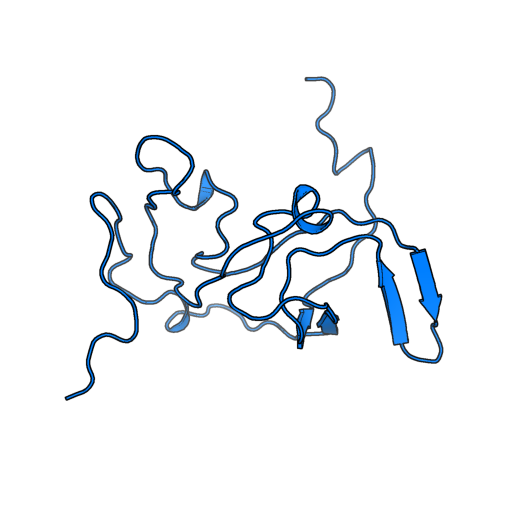C C . ALA A 1 101 ? 10.953 -7.612 -20.395 1.00 96.75 101 ALA A C 1
ATOM 773 O O . ALA A 1 101 ? 9.846 -8.138 -20.489 1.00 96.75 101 ALA A O 1
ATOM 774 N N . ALA A 1 102 ? 12.084 -8.295 -20.610 1.00 97.88 102 ALA A N 1
ATOM 775 C CA . ALA A 1 102 ? 12.105 -9.710 -20.978 1.00 97.88 102 ALA A CA 1
ATOM 776 C C . ALA A 1 102 ? 11.912 -10.613 -19.749 1.00 97.88 102 ALA A C 1
ATOM 778 O O . ALA A 1 102 ? 11.193 -11.608 -19.824 1.00 97.88 102 ALA A O 1
ATOM 779 N N . ALA A 1 103 ? 12.495 -10.237 -18.607 1.00 97.69 103 ALA A N 1
ATOM 780 C CA . ALA A 1 103 ? 12.264 -10.896 -17.321 1.00 97.69 103 ALA A CA 1
ATOM 781 C C . ALA A 1 103 ? 10.985 -10.421 -16.600 1.00 97.69 103 ALA A C 1
ATOM 783 O O . ALA A 1 103 ? 10.589 -11.022 -15.600 1.00 97.69 103 ALA A O 1
ATOM 784 N N . GLY A 1 104 ? 10.351 -9.338 -17.067 1.00 97.31 104 GLY A N 1
ATOM 785 C CA . GLY A 1 104 ? 9.189 -8.728 -16.412 1.00 97.31 104 GLY A CA 1
ATOM 786 C C . GLY A 1 104 ? 9.537 -8.041 -15.087 1.00 97.31 104 GLY A C 1
ATOM 787 O O . GLY A 1 104 ? 8.754 -8.089 -14.139 1.00 97.31 104 GLY A O 1
ATOM 788 N N . VAL A 1 105 ? 10.727 -7.439 -14.993 1.00 98.25 105 VAL A N 1
ATOM 789 C CA . VAL A 1 105 ? 11.265 -6.831 -13.769 1.00 98.25 105 VAL A CA 1
ATOM 790 C C . VAL A 1 105 ? 11.394 -5.318 -13.934 1.00 98.25 105 VAL A C 1
ATOM 792 O O . VAL A 1 105 ? 12.002 -4.829 -14.881 1.00 98.25 105 VAL A O 1
ATOM 795 N N . VAL A 1 106 ? 10.863 -4.578 -12.961 1.00 98.12 106 VAL A N 1
ATOM 796 C CA . VAL A 1 106 ? 11.127 -3.148 -12.769 1.00 98.12 106 VAL A CA 1
ATOM 797 C C . VAL A 1 106 ? 11.866 -3.004 -11.446 1.00 98.12 106 VAL A C 1
ATOM 799 O O . VAL A 1 106 ? 11.356 -3.414 -10.404 1.00 98.12 106 VAL A O 1
ATOM 802 N N . GLU A 1 107 ? 13.073 -2.456 -11.490 1.00 98.06 107 GLU A N 1
ATOM 803 C CA . GLU A 1 107 ? 13.876 -2.171 -10.304 1.00 98.06 107 GLU A CA 1
ATOM 804 C C . GLU A 1 107 ? 13.559 -0.761 -9.798 1.00 98.06 107 GLU A C 1
ATOM 806 O O . GLU A 1 107 ? 13.412 0.174 -10.591 1.00 98.06 107 GLU A O 1
ATOM 811 N N . ILE A 1 108 ? 13.443 -0.602 -8.481 1.00 97.19 108 ILE A N 1
ATOM 812 C CA . ILE A 1 108 ? 13.027 0.642 -7.824 1.00 97.19 108 ILE A CA 1
ATOM 813 C C . ILE A 1 108 ? 13.984 1.000 -6.686 1.00 97.19 108 ILE A C 1
ATOM 815 O O . ILE A 1 108 ? 14.607 0.121 -6.099 1.00 97.19 108 ILE A O 1
ATOM 819 N N . ASP A 1 109 ? 14.105 2.291 -6.374 1.00 94.31 109 ASP A N 1
ATOM 820 C CA . ASP A 1 109 ? 15.129 2.790 -5.447 1.00 94.31 109 ASP A CA 1
ATOM 821 C C . ASP A 1 109 ? 14.849 2.526 -3.957 1.00 94.31 109 ASP A C 1
ATOM 823 O O . ASP A 1 109 ? 15.788 2.497 -3.164 1.00 94.31 109 ASP A O 1
ATOM 827 N N . ALA A 1 110 ? 13.584 2.365 -3.564 1.00 91.06 110 ALA A N 1
ATOM 828 C CA . ALA A 1 110 ? 13.180 2.027 -2.199 1.00 91.06 110 ALA A CA 1
ATOM 829 C C . ALA A 1 110 ? 11.773 1.408 -2.164 1.00 91.06 110 ALA A C 1
ATOM 831 O O . ALA A 1 110 ? 10.931 1.697 -3.014 1.00 91.06 110 ALA A O 1
ATOM 832 N N . THR A 1 111 ? 11.487 0.593 -1.145 1.00 89.81 111 THR A N 1
ATOM 833 C CA . THR A 1 111 ? 10.128 0.132 -0.826 1.00 89.81 111 THR A CA 1
ATOM 834 C C . THR A 1 111 ? 9.993 -0.195 0.658 1.00 89.81 111 THR A C 1
ATOM 836 O O . THR A 1 111 ? 10.920 -0.721 1.267 1.00 89.81 111 THR A O 1
ATOM 839 N N . ASP A 1 112 ? 8.827 0.107 1.217 1.00 87.75 112 ASP A N 1
ATOM 840 C CA . ASP A 1 112 ? 8.379 -0.203 2.576 1.00 87.75 112 ASP A CA 1
ATOM 841 C C . ASP A 1 112 ? 7.587 -1.524 2.675 1.00 87.75 112 ASP A C 1
ATOM 843 O O . ASP A 1 112 ? 7.206 -1.964 3.760 1.00 87.75 112 ASP A O 1
ATOM 847 N N . ALA A 1 113 ? 7.375 -2.210 1.551 1.00 89.44 113 ALA A N 1
ATOM 848 C CA . ALA A 1 113 ? 6.673 -3.486 1.495 1.00 89.44 113 ALA A CA 1
ATOM 849 C C . ALA A 1 113 ? 7.585 -4.678 1.847 1.00 89.44 113 ALA A C 1
ATOM 851 O O . ALA A 1 113 ? 8.744 -4.724 1.430 1.00 89.44 113 ALA A O 1
ATOM 852 N N . PHE A 1 114 ? 7.057 -5.687 2.553 1.00 88.25 114 PHE A N 1
ATOM 853 C CA . PHE A 1 114 ? 7.756 -6.963 2.784 1.00 88.25 114 PHE A CA 1
ATOM 854 C C . PHE A 1 114 ? 7.860 -7.821 1.519 1.00 88.25 114 PHE A C 1
ATOM 856 O O . PHE A 1 114 ? 7.067 -7.669 0.583 1.00 88.25 114 PHE A O 1
ATOM 863 N N . ASP A 1 115 ? 8.814 -8.749 1.507 1.00 91.69 115 ASP A N 1
ATOM 864 C CA . ASP A 1 115 ? 9.060 -9.620 0.363 1.00 91.69 115 ASP A CA 1
ATOM 865 C C . ASP A 1 115 ? 7.824 -10.448 -0.009 1.00 91.69 115 ASP A C 1
ATOM 867 O O . ASP A 1 115 ? 7.111 -10.993 0.839 1.00 91.69 115 ASP A O 1
ATOM 871 N N . GLY A 1 116 ? 7.532 -10.511 -1.306 1.00 88.69 116 GLY A N 1
ATOM 872 C CA . GLY A 1 116 ? 6.345 -11.179 -1.824 1.00 88.69 116 GLY A CA 1
ATOM 873 C C . GLY A 1 116 ? 5.038 -10.396 -1.657 1.00 88.69 116 GLY A C 1
ATOM 874 O O . GLY A 1 116 ? 3.990 -10.939 -2.021 1.00 88.69 116 GLY A O 1
ATOM 875 N N . THR A 1 117 ? 5.063 -9.145 -1.166 1.00 92.19 117 THR A N 1
ATOM 876 C CA . THR A 1 117 ? 3.868 -8.280 -1.115 1.00 92.19 117 THR A CA 1
ATOM 877 C C . THR A 1 117 ? 3.208 -8.214 -2.499 1.00 92.19 117 THR A C 1
ATOM 879 O O . THR A 1 117 ? 3.888 -7.923 -3.488 1.00 92.19 117 THR A O 1
ATOM 882 N N . PRO A 1 118 ? 1.898 -8.493 -2.613 1.00 93.62 118 PRO A N 1
ATOM 883 C CA . PRO A 1 118 ? 1.221 -8.516 -3.901 1.00 93.62 118 PRO A CA 1
ATOM 884 C C . PRO A 1 118 ? 1.120 -7.114 -4.513 1.00 93.62 118 PRO A C 1
ATOM 886 O O . PRO A 1 118 ? 0.686 -6.166 -3.859 1.00 93.62 118 PRO A O 1
ATOM 889 N N . LEU A 1 119 ? 1.487 -6.992 -5.789 1.00 95.31 119 LEU A N 1
ATOM 890 C CA . LEU A 1 119 ? 1.398 -5.740 -6.533 1.00 95.31 119 LEU A CA 1
ATOM 891 C C . LEU A 1 119 ? 0.020 -5.607 -7.186 1.00 95.31 119 LEU A C 1
ATOM 893 O O . LEU A 1 119 ? -0.413 -6.504 -7.911 1.00 95.31 119 LEU A O 1
ATOM 897 N N . LEU A 1 120 ? -0.647 -4.477 -6.954 1.00 95.69 120 LEU A N 1
ATOM 898 C CA . LEU A 1 120 ? -1.970 -4.187 -7.510 1.00 95.69 120 LEU A CA 1
ATOM 899 C C . LEU A 1 120 ? -1.913 -3.406 -8.831 1.00 95.69 120 LEU A C 1
ATOM 901 O O . LEU A 1 120 ? -2.687 -3.683 -9.740 1.00 95.69 120 LEU A O 1
ATOM 905 N N . ASP A 1 121 ? -1.034 -2.408 -8.920 1.00 97.88 121 ASP A N 1
ATOM 906 C CA . ASP A 1 121 ? -1.087 -1.369 -9.951 1.00 97.88 121 ASP A CA 1
ATOM 907 C C . ASP A 1 121 ? 0.271 -0.657 -10.088 1.00 97.88 121 ASP A C 1
ATOM 909 O O . ASP A 1 121 ? 1.049 -0.614 -9.135 1.00 97.88 121 ASP A O 1
ATOM 913 N N . ILE A 1 122 ? 0.544 -0.079 -11.260 1.00 96.75 122 ILE A N 1
ATOM 914 C CA . ILE A 1 122 ? 1.703 0.787 -11.525 1.00 96.75 122 ILE A CA 1
ATOM 915 C C . ILE A 1 122 ? 1.208 1.984 -12.339 1.00 96.75 122 ILE A C 1
ATOM 917 O O . ILE A 1 122 ? 0.610 1.810 -13.403 1.00 96.75 122 ILE A O 1
ATOM 921 N N . LYS A 1 123 ? 1.494 3.209 -11.882 1.00 96.75 123 LYS A N 1
ATOM 922 C CA . LYS A 1 123 ? 1.165 4.445 -12.611 1.00 96.75 123 LYS A CA 1
ATOM 923 C C . LYS A 1 123 ? 2.360 5.400 -12.662 1.00 96.75 123 LYS A C 1
ATOM 925 O O . LYS A 1 123 ? 3.111 5.471 -11.692 1.00 96.75 123 LYS A O 1
ATOM 930 N N . PRO A 1 124 ? 2.550 6.145 -13.767 1.00 95.94 124 PRO A N 1
ATOM 931 C CA . PRO A 1 124 ? 3.565 7.187 -13.831 1.00 95.94 124 PRO A CA 1
ATOM 932 C C . PRO A 1 124 ? 3.154 8.375 -12.957 1.00 95.94 124 PRO A C 1
ATOM 934 O O . PRO A 1 124 ? 2.025 8.854 -13.074 1.00 95.94 124 PRO A O 1
ATOM 937 N N . TRP A 1 125 ? 4.087 8.881 -12.151 1.00 96.31 125 TRP A N 1
ATOM 938 C CA . TRP A 1 125 ? 3.919 10.147 -11.437 1.00 96.31 125 TRP A CA 1
ATOM 939 C C . TRP A 1 125 ? 3.834 11.318 -12.424 1.00 96.31 125 TRP A C 1
ATOM 941 O O . TRP A 1 125 ? 4.609 11.398 -13.383 1.00 96.31 125 TRP A O 1
ATOM 951 N N . LYS A 1 126 ? 2.891 12.232 -12.195 1.00 94.19 126 LYS A N 1
ATOM 952 C CA . LYS A 1 126 ? 2.601 13.385 -13.048 1.00 94.19 126 LYS A CA 1
ATOM 953 C C . LYS A 1 126 ? 2.544 14.664 -12.206 1.00 94.19 126 LYS A C 1
ATOM 955 O O . LYS A 1 126 ? 1.620 14.800 -11.403 1.00 94.19 126 LYS A O 1
ATOM 960 N N . PRO A 1 127 ? 3.415 15.663 -12.457 1.00 90.25 127 PRO A N 1
ATOM 961 C CA . PRO A 1 127 ? 3.390 16.939 -11.736 1.00 90.25 127 PRO A CA 1
ATOM 962 C C . PRO A 1 127 ? 2.007 17.606 -11.702 1.00 90.25 127 PRO A C 1
ATOM 964 O O . PRO A 1 127 ? 1.601 18.128 -10.676 1.00 90.25 127 PRO A O 1
ATOM 967 N N . GLY A 1 128 ? 1.260 17.557 -12.811 1.00 89.12 128 GLY A N 1
ATOM 968 C CA . GLY A 1 128 ? -0.067 18.176 -12.924 1.00 89.12 128 GLY A CA 1
ATOM 969 C C . GLY A 1 128 ? -1.234 17.388 -12.313 1.00 89.12 128 GLY A C 1
ATOM 970 O O . GLY A 1 128 ? -2.374 17.790 -12.519 1.00 89.12 128 GLY A O 1
ATOM 971 N N . ALA A 1 129 ? -0.983 16.261 -11.637 1.00 89.38 129 ALA A N 1
ATOM 972 C CA . ALA A 1 129 ? -2.021 15.445 -10.992 1.00 89.38 129 ALA A CA 1
ATOM 973 C C . ALA A 1 129 ? -1.654 15.034 -9.556 1.00 89.38 129 ALA A C 1
ATOM 975 O O . ALA A 1 129 ? -2.519 15.027 -8.685 1.00 89.38 129 ALA A O 1
ATOM 976 N N . ASP A 1 130 ? -0.377 14.734 -9.307 1.00 92.38 130 ASP A N 1
ATOM 977 C CA . ASP A 1 130 ? 0.118 14.200 -8.032 1.00 92.38 130 ASP A CA 1
ATOM 978 C C . ASP A 1 130 ? 0.764 15.272 -7.130 1.00 92.38 130 ASP A C 1
ATOM 980 O O . ASP A 1 130 ? 1.298 14.956 -6.065 1.00 92.38 130 ASP A O 1
ATOM 984 N N . VAL A 1 131 ? 0.736 16.543 -7.548 1.00 90.62 131 VAL A N 1
ATOM 985 C CA . VAL A 1 131 ? 1.176 17.705 -6.761 1.00 90.62 131 VAL A CA 1
ATOM 986 C C . VAL A 1 131 ? 0.000 18.667 -6.614 1.00 90.62 131 VAL A C 1
ATOM 988 O O . VAL A 1 131 ? -0.695 18.963 -7.585 1.00 90.62 131 VAL A O 1
ATOM 991 N N . LEU A 1 132 ? -0.228 19.164 -5.396 1.00 83.94 132 LEU A N 1
ATOM 992 C CA . LEU A 1 132 ? -1.247 20.184 -5.153 1.00 83.94 132 LEU A CA 1
ATOM 993 C C . LEU A 1 132 ? -0.844 21.507 -5.830 1.00 83.94 132 LEU A C 1
ATOM 995 O O . LEU A 1 132 ? 0.305 21.928 -5.683 1.00 83.94 132 LEU A O 1
ATOM 999 N N . PRO A 1 133 ? -1.760 22.196 -6.533 1.00 79.69 133 PRO A N 1
ATOM 1000 C CA . PRO A 1 133 ? -1.469 23.506 -7.097 1.00 79.69 133 PRO A CA 1
ATOM 1001 C C . PRO A 1 133 ? -1.303 24.549 -5.980 1.00 79.69 133 PRO A C 1
ATOM 1003 O O . PRO A 1 133 ? -2.281 24.938 -5.349 1.00 79.69 133 PRO A O 1
ATOM 1006 N N . ASN A 1 134 ? -0.064 25.010 -5.787 1.00 71.00 134 ASN A N 1
ATOM 1007 C CA . ASN A 1 134 ? 0.344 26.172 -4.985 1.00 71.00 134 ASN A CA 1
ATOM 1008 C C . ASN A 1 134 ? -0.303 26.287 -3.586 1.00 71.00 134 ASN A C 1
ATOM 1010 O O . ASN A 1 134 ? -1.055 27.227 -3.316 1.00 71.00 134 ASN A O 1
ATOM 1014 N N . VAL A 1 135 ? 0.064 25.357 -2.699 1.00 57.38 135 VAL A N 1
ATOM 1015 C CA . VAL A 1 135 ? 0.120 25.583 -1.238 1.00 57.38 135 VAL A CA 1
ATOM 1016 C C . VAL A 1 135 ? 1.512 26.046 -0.822 1.00 57.38 135 VAL A C 1
ATOM 1018 O O . VAL A 1 135 ? 2.481 25.582 -1.462 1.00 57.38 135 VAL A O 1
#

Foldseek 3Di:
DDDDPDDDADPPWDFAPDQLVVVDPDDADFPFFDADPAAQAAQQPAFVCQVPTGGHDDPAATT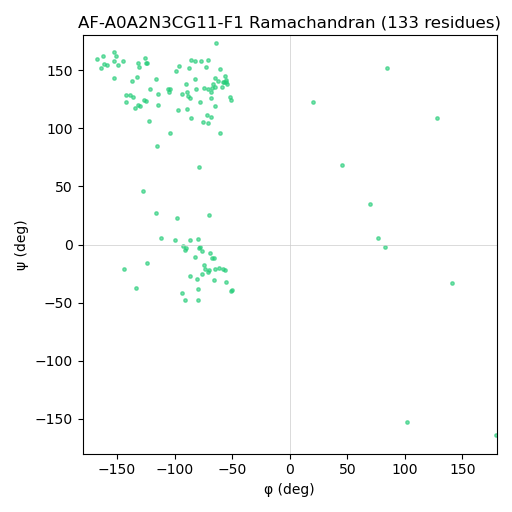QKHDDPPDPDIDGCVVDQHCRHSDSDHDHDWDFPDDDVVVRDTDTDGDRDHGRHGHGDDDDDDCVPNPDPDD

Mean predicted aligned error: 6.77 Å